Protein 7VP2 (pdb70)

Solvent-accessible surface area: 9190 Å² total; per-residue (Å²): 226,96,211,89,64,132,7,186,27,92,148,25,99,52,51,27,92,5,82,2,52,32,87,1,0,19,71,1,6,66,5,1,19,100,41,58,67,133,130,31,3,80,0,4,51,25,0,17,135,92,2,118,107,18,12,87,169,85,214,206,51,160,34,88,91,71,10,60,41,30,135,47,161,71,18,46,19,10,119,31,120,30,194,195,84,169,78,31,88,0,81,12,87,137,13,66,46,64,34,97,9,82,3,40,43,130,0,0,78,66,0,4,68,3,1,22,109,33,58,75,140,182,34,13,106,0,5,18,26,0,9,122,97,1,104,105,19,15,104,164,129

B-factor: mean 34.73, std 14.02, range [12.91, 99.89]

InterPro domains:
  IPR005333 Transcription factor, TCP [PTHR31072] (27-318)
  IPR017887 Transcription factor TCP subgroup [PF03634] (28-117)
  IPR017887 Transcription factor TCP subgroup [PS51369] (29-87)

Radius of gyration: 15.73 Å; Cα contacts (8 Å, |Δi|>4): 197; chains: 2; bounding box: 31×44×42 Å

Sequence (141 aa):
KDRHSKVFTSKGPRDRRVRLSAHTAIQFYDVQDRLGYDRPSKAVDWLIKKAKTAIDKLLKGYSVGGGEIVEVQGGHIIRATGRKDRHSKVFTSKGPRDRRVRLSAHHTAIQFYDVQDRLGYDRPSKAVDWLIKKAKTAIDKL

Foldseek 3Di:
DDDDAFDQDPVGTDDPDDDDDPVRVVVLVVQCVVVVHPDSVVSVVVVCVVCVVVVVVD/DDDLDPVHFGWADDVPAIWGFDPDDVDTDIWGQDPVGTDRPDDDDDPVRVVVQVVQCVVVVHPDSVVSVVVVCVVCVVVVVVD

GO terms:
  GO:0010150 leaf senescence (P, IGI)
  GO:0048366 leaf development (P, TAS)
  GO:0048366 leaf development (P, IGI)
  GO:0006355 regulation of DNA-templated transcription (P, TAS)
  GO:0005515 protein binding (F, IPI)

Organism: Arabidopsis thaliana (NCBI:txid3702)

Nearest PDB structures (foldseek):
  7vp2-assembly1_B  TM=1.018E+00  e=7.059E-10  Arabidopsis thaliana
  7vp2-assembly1_A  TM=1.007E+00  e=1.649E-08  Arabidopsis thaliana
  7vp4-assembly1_B  TM=1.002E+00  e=1.535E-08  Arabidopsis thaliana
  7vp5-assembly3_I  TM=9.754E-01  e=1.429E-08  Arabidopsis thaliana
  5zkt-assembly1_A  TM=9.252E-01  e=4.778E-07  Oryza sativa Japonica Group

Structure (mmCIF, N/CA/C/O backbone):
data_7VP2
#
_entry.id   7VP2
#
_cell.length_a   74.633
_cell.length_b   76.761
_cell.length_c   46.010
_cell.angle_alpha   90.000
_cell.angle_beta   103.580
_cell.angle_gamma   90.000
#
_symmetry.space_group_name_H-M   'C 1 2 1'
#
loop_
_entity.id
_entity.type
_entity.pdbx_description
1 polymer 'Transcription factor TCP10'
2 polymer "DNA (5'-D(*AP*TP*GP*TP*GP*GP*TP*CP*CP*CP*CP*AP*CP*T)-3')"
3 polymer "DNA (5'-D(*TP*AP*GP*TP*GP*GP*GP*GP*AP*CP*CP*AP*CP*A)-3')"
4 water water
#
loop_
_atom_site.group_PDB
_atom_site.id
_atom_site.type_symbol
_atom_site.label_atom_id
_atom_site.label_alt_id
_atom_site.label_comp_id
_atom_site.label_asym_id
_atom_site.label_entity_id
_atom_site.label_seq_id
_atom_site.pdbx_PDB_ins_code
_atom_site.Cartn_x
_atom_site.Cartn_y
_atom_site.Cartn_z
_atom_site.occupancy
_atom_site.B_iso_or_equiv
_atom_site.auth_seq_id
_atom_site.auth_comp_id
_atom_site.auth_asym_id
_atom_site.auth_atom_id
_atom_site.pdbx_PDB_model_num
ATOM 1 N N . LYS A 1 50 ? 14.830 -5.645 50.813 1.00 56.67 30 LYS B N 1
ATOM 2 C CA . LYS A 1 50 ? 14.303 -6.461 51.899 1.00 47.81 30 LYS B CA 1
ATOM 3 C C . LYS A 1 50 ? 14.498 -5.745 53.236 1.00 44.97 30 LYS B C 1
ATOM 4 O O . LYS A 1 50 ? 15.486 -5.049 53.446 1.00 53.49 30 LYS B O 1
ATOM 10 N N . ASP A 1 51 ? 13.540 -5.916 54.132 1.00 37.45 31 ASP B N 1
ATOM 11 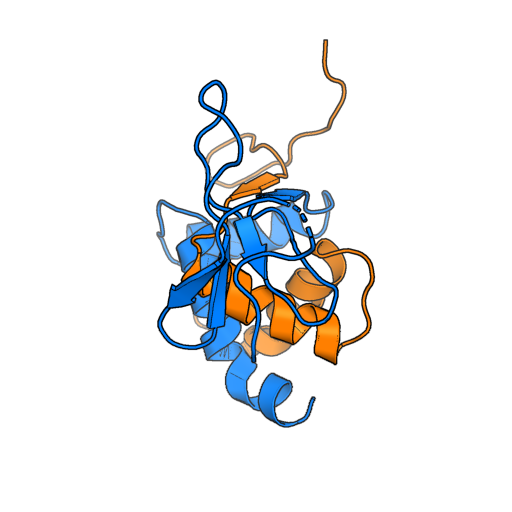C CA . ASP A 1 51 ? 13.544 -5.238 55.420 1.00 35.56 31 ASP B CA 1
ATOM 12 C C . ASP A 1 51 ? 14.322 -6.043 56.454 1.00 36.41 31 ASP B C 1
ATOM 13 O O . ASP A 1 51 ? 14.283 -7.275 56.446 1.00 37.86 31 ASP B O 1
ATOM 18 N N . ARG A 1 52 ? 15.009 -5.344 57.367 1.00 30.78 32 ARG B N 1
ATOM 19 C CA . ARG A 1 52 ? 15.792 -6.010 58.406 1.00 28.14 32 ARG B CA 1
ATOM 20 C C . ARG A 1 52 ? 15.293 -5.730 59.824 1.00 28.95 32 ARG B C 1
ATOM 21 O O . ARG A 1 52 ? 16.049 -5.908 60.784 1.00 28.63 32 ARG B O 1
ATOM 29 N N . HIS A 1 53 ? 14.035 -5.329 59.986 1.00 22.86 33 HIS B N 1
ATOM 30 C CA . HIS A 1 53 ? 13.503 -5.112 61.326 1.00 26.65 33 HIS B CA 1
ATOM 31 C C . HIS A 1 53 ? 13.210 -6.439 62.013 1.00 29.11 33 HIS B C 1
ATOM 32 O O . HIS A 1 53 ? 12.622 -7.344 61.415 1.00 24.87 33 HIS B O 1
ATOM 39 N N . SER A 1 54 ? 13.606 -6.550 63.278 1.00 20.40 34 SER B N 1
ATOM 40 C CA . SER A 1 54 ? 13.338 -7.761 64.036 1.00 27.62 34 SER B CA 1
ATOM 41 C C . SER A 1 54 ? 11.859 -7.861 64.397 1.00 28.60 34 SER B C 1
ATOM 42 O O . SER A 1 54 ? 11.170 -6.853 64.587 1.00 21.27 34 SER B O 1
ATOM 45 N N . LYS A 1 55 ? 11.365 -9.094 64.437 1.00 22.89 35 LYS B N 1
ATOM 46 C CA . LYS A 1 55 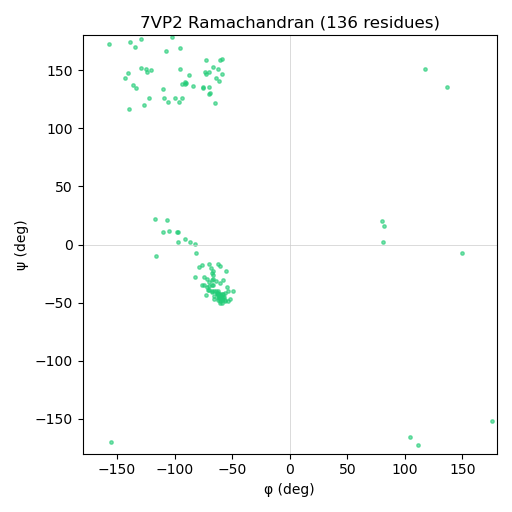? 10.083 -9.440 65.033 1.00 24.61 35 LYS B CA 1
ATOM 47 C C . LYS A 1 55 ? 10.315 -9.912 66.465 1.00 20.76 35 LYS B C 1
ATOM 48 O O . LYS A 1 55 ? 11.446 -10.148 66.877 1.00 23.71 35 LYS B O 1
ATOM 54 N N . VAL A 1 56 ? 9.235 -10.055 67.236 1.00 19.12 36 VAL B N 1
ATOM 55 C CA . VAL A 1 56 ? 9.385 -10.530 68.607 1.00 23.18 36 VAL B CA 1
ATOM 56 C C . VAL A 1 56 ? 8.594 -11.822 68.812 1.00 27.71 36 VAL B C 1
ATOM 57 O O . VAL A 1 56 ? 7.583 -12.068 68.145 1.00 20.30 36 VAL B O 1
ATOM 61 N N . PHE A 1 57 ? 9.087 -12.662 69.729 1.00 24.42 37 PHE B N 1
ATOM 62 C CA . PHE A 1 57 ? 8.383 -13.896 70.091 1.00 28.58 37 PHE B CA 1
ATOM 63 C C . PHE A 1 57 ? 7.110 -13.568 70.869 1.00 26.04 37 PHE B C 1
ATOM 64 O O . PHE A 1 57 ? 7.154 -12.815 71.846 1.00 30.13 37 PHE B O 1
ATOM 72 N N . THR A 1 58 ? 5.972 -14.133 70.453 1.00 26.84 38 THR B N 1
ATOM 73 C CA . THR A 1 58 ? 4.732 -13.997 71.217 1.00 22.60 38 THR B CA 1
ATOM 74 C C . THR A 1 58 ? 4.040 -15.351 71.326 1.00 24.22 38 THR B C 1
ATOM 75 O O . THR A 1 58 ? 4.420 -16.320 70.670 1.00 25.21 38 THR B O 1
ATOM 79 N N . SER A 1 59 ? 3.003 -15.395 72.176 1.00 28.02 39 SER B N 1
ATOM 80 C CA . SER A 1 59 ? 2.191 -16.599 72.359 1.00 27.82 39 SER B CA 1
ATOM 81 C C . SER A 1 59 ? 1.506 -17.052 71.073 1.00 30.00 39 SER B C 1
ATOM 82 O O . SER A 1 59 ? 1.083 -18.212 70.983 1.00 30.17 39 SER B O 1
ATOM 85 N N . LYS A 1 60 ? 1.389 -16.173 70.078 1.00 26.77 40 LYS B N 1
ATOM 86 C CA . LYS A 1 60 ? 0.763 -16.503 68.804 1.00 28.49 40 LYS B CA 1
ATOM 87 C C . LYS A 1 60 ? 1.763 -16.579 67.658 1.00 27.31 40 LYS B C 1
ATOM 88 O O . LYS A 1 60 ? 1.353 -16.661 66.494 1.00 28.89 40 LYS B O 1
ATOM 94 N N . GLY A 1 61 ? 3.060 -16.573 67.958 1.00 24.90 41 GLY B N 1
ATOM 95 C CA . GLY A 1 61 ? 4.079 -16.655 66.939 1.00 24.94 41 GLY B CA 1
ATOM 96 C C . GLY A 1 61 ? 4.850 -15.349 66.812 1.00 28.15 41 GLY B C 1
ATOM 97 O O . GLY A 1 61 ? 4.696 -14.427 67.615 1.00 22.17 41 GLY B O 1
ATOM 98 N N . PRO A 1 62 ? 5.710 -15.260 65.805 1.00 23.35 42 PRO B N 1
ATOM 99 C CA . PRO A 1 62 ? 6.442 -14.008 65.569 1.00 23.17 42 PRO B CA 1
ATOM 100 C C . PRO A 1 62 ? 5.483 -12.884 65.210 1.00 22.42 42 PRO B C 1
ATOM 101 O O . PRO A 1 62 ? 4.458 -13.096 64.558 1.00 26.14 42 PRO B O 1
ATOM 105 N N . ARG A 1 63 ? 5.798 -11.685 65.681 1.00 19.41 43 ARG B N 1
ATOM 106 C CA . ARG A 1 63 ? 4.942 -10.530 65.445 1.00 19.34 43 ARG B CA 1
ATOM 107 C C . ARG A 1 63 ? 5.794 -9.331 65.064 1.00 19.63 43 ARG B 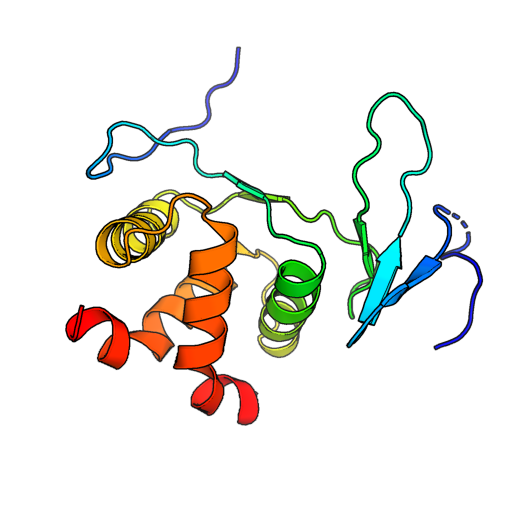C 1
ATOM 108 O O . ARG A 1 63 ? 6.829 -9.073 65.687 1.00 17.42 43 ARG B O 1
ATOM 116 N N . ASP A 1 64 ? 5.340 -8.591 64.062 1.00 18.91 44 ASP B N 1
ATOM 117 C CA . ASP A 1 64 ? 5.954 -7.311 63.727 1.00 19.63 44 ASP B CA 1
ATOM 118 C C . ASP A 1 64 ? 5.814 -6.352 64.911 1.00 17.75 44 ASP B C 1
ATOM 119 O O . ASP A 1 64 ? 4.872 -6.447 65.704 1.00 16.89 44 ASP B O 1
ATOM 124 N N . ARG A 1 65 ? 6.768 -5.429 65.042 1.00 15.23 45 ARG B N 1
ATOM 125 C CA . ARG A 1 65 ? 6.808 -4.539 66.198 1.00 14.75 45 ARG B CA 1
ATOM 126 C C . ARG A 1 65 ? 5.952 -3.286 66.032 1.00 17.13 45 ARG B C 1
ATOM 127 O O . ARG A 1 65 ? 5.918 -2.446 66.941 1.00 16.32 45 ARG B O 1
ATOM 135 N N . ARG A 1 66 ? 5.247 -3.145 64.923 1.00 17.76 46 ARG B N 1
ATOM 136 C CA . ARG A 1 66 ? 4.412 -1.968 64.704 1.00 15.78 46 ARG B CA 1
ATOM 137 C C . ARG A 1 66 ? 2.965 -2.238 65.109 1.00 17.10 46 ARG B C 1
ATOM 138 O O . ARG A 1 66 ? 2.464 -3.357 65.000 1.00 15.49 46 ARG B O 1
ATOM 146 N N . VAL A 1 67 ? 2.276 -1.182 65.526 1.00 12.91 47 VAL B N 1
ATOM 147 C CA . VAL A 1 67 ? 0.868 -1.246 65.882 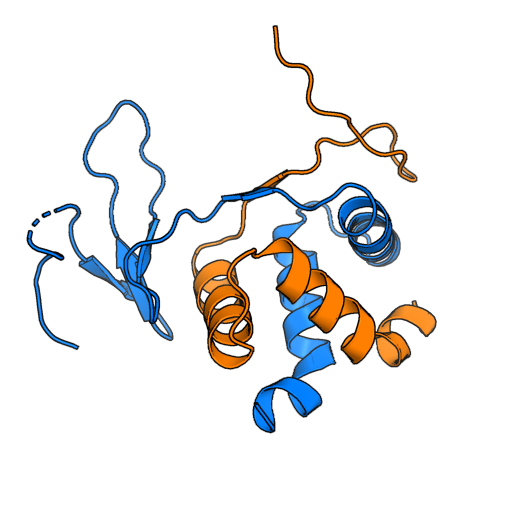1.00 13.86 47 VAL B CA 1
ATOM 148 C C . VAL A 1 67 ? 0.174 -0.063 65.221 1.00 19.56 47 VAL B C 1
ATOM 149 O O . VAL A 1 67 ? 0.668 1.064 65.311 1.00 15.33 47 VAL B O 1
ATOM 153 N N . ARG A 1 68 ? -0.980 -0.302 64.596 1.00 13.86 48 ARG B N 1
ATOM 154 C CA . ARG A 1 68 ? -1.801 0.795 64.095 1.00 17.09 48 ARG B CA 1
ATOM 155 C C . ARG A 1 68 ? -2.877 1.108 65.126 1.00 19.05 48 ARG B C 1
ATOM 156 O O . ARG A 1 68 ? -3.645 0.225 65.515 1.00 19.81 48 ARG B O 1
ATOM 164 N N . LEU A 1 69 ? -2.915 2.356 65.590 1.00 14.56 49 LEU B N 1
ATOM 165 C CA . LEU A 1 69 ? -3.914 2.778 66.569 1.00 16.07 49 LEU B CA 1
ATOM 166 C C . LEU A 1 69 ? -5.137 3.386 65.886 1.00 20.18 49 LEU B C 1
ATOM 167 O O . LEU A 1 69 ? -5.001 4.175 64.949 1.00 19.78 49 LEU B O 1
ATOM 172 N N . SER A 1 70 ? -6.331 3.046 66.379 1.00 16.24 50 SER B N 1
ATOM 173 C CA . SER A 1 70 ? -7.529 3.727 65.891 1.00 20.49 50 SER B CA 1
ATOM 174 C C . SER A 1 70 ? -7.414 5.232 66.151 1.00 17.93 50 SER B C 1
ATOM 175 O O . SER A 1 70 ? -6.642 5.680 67.000 1.00 18.68 50 SER B O 1
ATOM 178 N N . ALA A 1 71 ? -8.202 6.021 65.410 1.00 19.31 51 ALA B N 1
ATOM 179 C CA . ALA A 1 71 ? -8.089 7.474 65.533 1.00 20.38 51 ALA B CA 1
ATOM 180 C C . ALA A 1 71 ? -8.288 7.928 66.980 1.00 21.56 51 ALA B C 1
ATOM 181 O O . ALA A 1 71 ? -7.488 8.698 67.517 1.00 19.69 51 ALA B O 1
ATOM 183 N N . HIS A 1 72 ? -9.347 7.453 67.637 1.00 21.11 52 HIS B N 1
ATOM 184 C CA . HIS A 1 72 ? -9.616 7.909 69.000 1.00 21.51 52 HIS B CA 1
ATOM 185 C C . HIS A 1 72 ? -8.524 7.453 69.962 1.00 21.75 52 HIS B C 1
ATOM 186 O O . HIS A 1 72 ? -8.106 8.210 70.848 1.00 20.10 52 HIS B O 1
ATOM 193 N N . THR A 1 73 ? -8.051 6.215 69.799 1.00 17.73 53 THR B N 1
ATOM 194 C CA . THR A 1 73 ? -6.965 5.709 70.629 1.00 23.22 53 THR B CA 1
ATOM 195 C C . THR A 1 73 ? -5.685 6.504 70.431 1.00 18.44 53 THR B C 1
ATOM 196 O O . THR A 1 73 ? -4.971 6.807 71.399 1.00 19.02 53 THR B O 1
ATOM 200 N N . ALA A 1 74 ? -5.363 6.825 69.176 1.00 19.50 54 ALA B N 1
ATOM 201 C CA . ALA A 1 74 ? -4.152 7.578 68.889 1.00 18.21 54 ALA B CA 1
ATOM 202 C C . ALA A 1 74 ? -4.203 8.950 69.540 1.00 17.32 54 ALA B C 1
ATOM 203 O O . ALA A 1 74 ? -3.198 9.426 70.088 1.00 17.97 54 ALA B O 1
ATOM 205 N N . ILE A 1 75 ? -5.359 9.612 69.475 1.00 17.96 55 ILE B N 1
ATOM 206 C CA . ILE A 1 75 ? -5.470 10.943 70.078 1.00 21.30 55 ILE B CA 1
ATOM 207 C C . ILE A 1 75 ? -5.218 10.860 71.583 1.00 19.36 55 ILE B C 1
ATOM 208 O O . ILE A 1 75 ? -4.458 11.651 72.152 1.00 21.81 55 ILE B O 1
ATOM 213 N N . GLN A 1 76 ? -5.817 9.875 72.247 1.00 19.81 56 GLN B N 1
ATOM 214 C CA . GLN A 1 76 ? -5.593 9.735 73.686 1.00 20.30 56 GLN B CA 1
ATOM 215 C C . GLN A 1 76 ? -4.171 9.265 73.994 1.00 20.78 56 GLN B C 1
ATOM 216 O O . GLN A 1 76 ? -3.561 9.711 74.974 1.00 22.16 56 GLN B O 1
ATOM 222 N N . PHE A 1 77 ? -3.639 8.353 73.184 1.00 18.24 57 PHE B N 1
ATOM 223 C CA . PHE A 1 77 ? -2.280 7.866 73.412 1.00 18.45 57 PHE B CA 1
ATOM 224 C C . PHE A 1 77 ? -1.255 8.993 73.290 1.00 19.86 57 PHE B C 1
ATOM 225 O O . PHE A 1 77 ? -0.375 9.146 74.149 1.00 20.19 57 PHE B O 1
ATOM 233 N N . TYR A 1 78 ? -1.347 9.790 72.228 1.00 17.80 58 TYR B N 1
ATOM 234 C CA . TYR A 1 78 ? -0.370 10.864 72.038 1.00 18.30 58 TYR B CA 1
ATOM 235 C C . TYR A 1 78 ? -0.485 11.941 73.107 1.00 22.01 58 TYR B C 1
ATOM 236 O O . TYR A 1 78 ? 0.513 12.604 73.426 1.00 20.81 58 TYR B O 1
ATOM 245 N N . ASP A 1 79 ? -1.688 12.149 73.653 1.00 20.70 59 ASP B N 1
ATOM 246 C CA . ASP A 1 79 ? -1.843 13.036 74.806 1.00 25.11 59 ASP B CA 1
ATOM 247 C C . ASP A 1 79 ? -0.991 12.553 75.978 1.00 23.65 59 ASP B C 1
ATOM 248 O O . ASP A 1 79 ? -0.290 13.343 76.624 1.00 24.46 59 ASP B O 1
ATOM 253 N N . VAL A 1 80 ? -1.045 11.250 76.268 1.00 22.31 60 VAL B N 1
ATOM 254 C CA . VAL A 1 80 ? -0.194 10.674 77.309 1.00 22.92 60 VAL B CA 1
ATOM 255 C C . VAL A 1 80 ? 1.278 10.871 76.962 1.00 28.32 60 VAL B C 1
ATOM 256 O O . VAL A 1 80 ? 2.074 11.327 77.791 1.00 26.90 60 VAL B O 1
ATOM 260 N N . GLN A 1 81 ? 1.665 10.511 75.732 1.00 23.48 61 GLN B N 1
ATOM 261 C CA . GLN A 1 81 ? 3.070 10.624 75.338 1.00 22.85 61 GLN B CA 1
ATOM 262 C C . GLN A 1 81 ? 3.568 12.054 75.475 1.00 27.71 61 GLN B C 1
ATOM 263 O O . GLN A 1 81 ? 4.680 12.287 75.964 1.00 26.15 61 GLN B O 1
ATOM 269 N N . ASP A 1 82 ? 2.761 13.026 75.051 1.00 23.55 62 ASP B N 1
ATOM 270 C CA . ASP A 1 82 ? 3.226 14.408 75.069 1.00 24.18 62 ASP B CA 1
ATOM 271 C C . ASP A 1 82 ? 3.212 14.981 76.475 1.00 27.06 62 ASP B C 1
ATOM 272 O O . ASP A 1 82 ? 4.066 15.805 76.827 1.00 29.56 62 ASP B O 1
ATOM 277 N N . ARG A 1 83 ? 2.240 14.580 77.293 1.00 26.57 63 ARG B N 1
ATOM 278 C CA . ARG A 1 83 ? 2.259 15.051 78.668 1.00 32.86 63 ARG B CA 1
ATOM 279 C C . ARG A 1 83 ? 3.435 14.466 79.433 1.00 32.09 63 ARG B C 1
ATOM 280 O O . ARG A 1 83 ? 3.885 15.078 80.402 1.00 31.57 63 ARG B O 1
ATOM 288 N N . LEU A 1 84 ? 3.948 13.306 79.004 1.00 29.04 64 LEU B N 1
ATOM 289 C CA . LEU A 1 84 ? 5.154 12.730 79.590 1.00 33.51 64 LEU B CA 1
ATOM 290 C C . LEU A 1 84 ? 6.434 13.379 79.075 1.00 31.34 64 LEU B C 1
ATOM 291 O O . LEU A 1 84 ? 7.485 13.220 79.700 1.00 30.53 64 LEU B O 1
ATOM 296 N N . GLY A 1 85 ? 6.381 14.066 77.937 1.00 31.13 65 GLY B N 1
ATOM 297 C CA . GLY A 1 85 ? 7.576 14.648 77.360 1.00 34.97 65 GLY B CA 1
ATOM 298 C C . GLY A 1 85 ? 8.464 13.693 76.593 1.00 37.75 65 GLY B C 1
ATOM 299 O O . GLY A 1 85 ? 9.644 13.990 76.391 1.00 36.19 65 GLY B O 1
ATOM 300 N N . TYR A 1 86 ? 7.941 12.554 76.148 1.00 27.92 66 TYR B N 1
ATOM 301 C CA . TYR A 1 86 ? 8.743 11.569 75.430 1.00 31.51 66 TYR B CA 1
ATOM 302 C C . TYR A 1 86 ? 8.713 11.830 73.929 1.00 33.05 66 TYR B C 1
ATOM 303 O O . TYR A 1 86 ? 7.664 12.159 73.371 1.00 28.62 66 TYR B O 1
ATOM 312 N N . ASP A 1 87 ? 9.876 11.673 73.275 1.00 28.07 67 ASP B N 1
ATOM 313 C CA . ASP A 1 87 ? 9.941 11.837 71.822 1.00 34.03 67 ASP B CA 1
ATOM 314 C C . ASP A 1 87 ? 9.500 10.581 71.080 1.00 29.2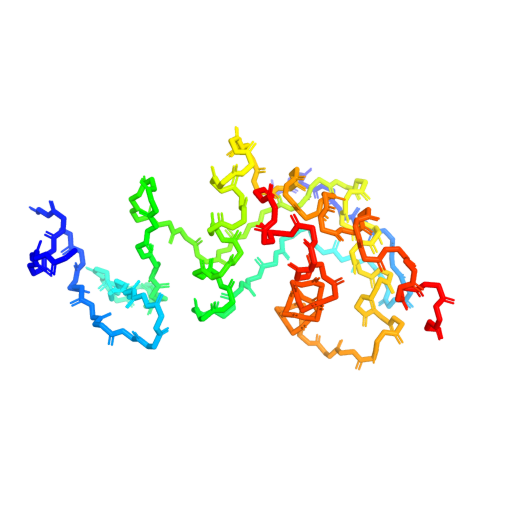9 67 ASP B C 1
ATOM 315 O O . ASP A 1 87 ? 8.998 10.683 69.956 1.00 29.30 67 ASP B O 1
ATOM 320 N N . ARG A 1 88 ? 9.670 9.401 71.685 1.00 24.98 68 ARG B N 1
ATOM 321 C CA . ARG A 1 88 ? 9.389 8.124 71.024 1.00 25.15 68 ARG B CA 1
ATOM 322 C C . ARG A 1 88 ? 8.145 7.487 71.619 1.00 17.76 68 ARG B C 1
ATOM 323 O O . ARG A 1 88 ? 8.094 7.265 72.840 1.00 22.64 68 ARG B O 1
ATOM 331 N N . PRO A 1 89 ? 7.157 7.141 70.800 1.00 18.27 69 PRO B N 1
ATOM 332 C CA . PRO A 1 89 ? 5.944 6.499 71.333 1.00 16.30 69 PRO B CA 1
ATOM 333 C C . PRO A 1 89 ? 6.231 5.252 72.159 1.00 17.62 69 PRO B C 1
ATOM 334 O O . PRO A 1 89 ? 5.558 5.012 73.169 1.00 23.54 69 PRO B O 1
ATOM 338 N N . SER A 1 90 ? 7.229 4.455 71.766 1.00 19.41 70 SER B N 1
ATOM 339 C CA . SER A 1 90 ? 7.524 3.227 72.508 1.00 19.27 70 SER B CA 1
ATOM 340 C C . SER A 1 90 ? 7.731 3.508 73.993 1.00 21.68 70 SER B C 1
ATOM 341 O O . SER A 1 90 ? 7.262 2.751 74.851 1.00 18.96 70 SER B O 1
ATOM 344 N N . LYS A 1 91 ? 8.404 4.614 74.326 1.00 21.32 71 LYS B N 1
ATOM 345 C CA . LYS A 1 91 ? 8.622 4.934 75.735 1.00 22.14 71 LYS B CA 1
ATOM 346 C C . LYS A 1 91 ? 7.311 5.195 76.475 1.00 25.44 71 LYS B C 1
ATOM 347 O O . LYS A 1 91 ? 7.212 4.950 77.689 1.00 22.43 71 LYS 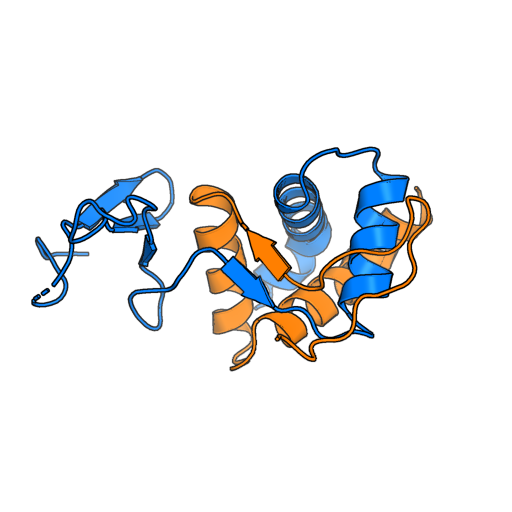B O 1
ATOM 353 N N . ALA A 1 92 ? 6.312 5.727 75.773 1.00 24.33 72 ALA B N 1
ATOM 354 C CA . ALA A 1 92 ? 5.017 5.969 76.396 1.00 23.85 72 ALA B CA 1
ATOM 355 C C . ALA A 1 92 ? 4.279 4.665 76.671 1.00 24.52 72 ALA B C 1
ATOM 356 O O . ALA A 1 92 ? 3.631 4.533 77.714 1.00 22.89 72 ALA B O 1
ATOM 358 N N . VAL A 1 93 ? 4.352 3.674 75.767 1.00 19.78 73 VAL B N 1
ATOM 359 C CA . VAL A 1 93 ? 3.641 2.449 76.139 1.00 23.62 73 VAL B CA 1
ATOM 360 C C . VAL A 1 93 ? 4.418 1.683 77.217 1.00 22.60 73 VAL B C 1
ATOM 361 O O . VAL A 1 93 ? 3.804 1.017 78.058 1.00 26.05 73 VAL B O 1
ATOM 365 N N . ASP A 1 94 ? 5.753 1.817 77.271 1.00 23.99 74 ASP B N 1
ATOM 366 C CA . ASP A 1 94 ? 6.497 1.322 78.436 1.00 26.93 74 ASP B CA 1
ATOM 367 C C . ASP A 1 94 ? 5.902 1.861 79.726 1.00 27.55 74 ASP B C 1
ATOM 368 O O . ASP A 1 94 ? 5.700 1.126 80.705 1.00 26.04 74 ASP B O 1
ATOM 373 N N . TRP A 1 95 ? 5.642 3.167 79.744 1.00 28.94 75 TRP B N 1
ATOM 374 C CA . TRP A 1 95 ? 5.119 3.817 80.936 1.00 33.42 75 TRP B CA 1
ATOM 375 C C . TRP A 1 95 ? 3.699 3.346 81.239 1.00 31.13 75 TRP B C 1
ATOM 376 O O . TRP A 1 95 ? 3.358 3.108 82.403 1.00 28.84 75 TRP B O 1
ATOM 387 N N . LEU A 1 96 ? 2.859 3.200 80.203 1.00 29.01 76 LEU B N 1
ATOM 388 C CA . LEU A 1 96 ? 1.506 2.686 80.409 1.00 23.13 76 LEU B CA 1
ATOM 389 C C . LEU A 1 96 ? 1.530 1.281 80.989 1.00 28.85 76 LEU B C 1
ATOM 390 O O . LEU A 1 96 ? 0.739 0.957 81.883 1.00 25.20 76 LEU B O 1
ATOM 395 N N . ILE A 1 97 ? 2.413 0.419 80.472 1.00 22.97 77 ILE B N 1
ATOM 396 C CA . ILE A 1 97 ? 2.509 -0.942 81.010 1.00 23.82 77 ILE B CA 1
ATOM 397 C C . ILE A 1 97 ? 2.942 -0.909 82.473 1.00 32.59 77 ILE B C 1
ATOM 398 O O . ILE A 1 97 ? 2.408 -1.641 83.323 1.00 29.87 77 ILE B O 1
ATOM 403 N N . LYS A 1 98 ? 3.908 -0.055 82.797 1.00 30.19 78 LYS B N 1
ATOM 404 C CA . LYS A 1 98 ? 4.351 0.033 84.186 1.00 30.57 78 LYS B CA 1
ATOM 405 C C . LYS A 1 98 ? 3.208 0.474 85.098 1.00 30.67 78 LYS B C 1
ATOM 406 O O . LYS A 1 98 ? 2.986 -0.108 86.165 1.00 32.73 78 LYS B O 1
ATOM 412 N N . LYS A 1 99 ? 2.453 1.489 84.681 1.00 33.37 79 LYS B N 1
ATOM 413 C CA . LYS A 1 99 ? 1.390 2.025 85.526 1.00 34.63 79 LYS B CA 1
ATOM 414 C C . LYS A 1 99 ? 0.146 1.143 85.565 1.00 36.97 79 LYS B C 1
ATOM 415 O O . LYS A 1 99 ? -0.667 1.292 86.485 1.00 37.12 79 LYS B O 1
ATOM 421 N N . ALA A 1 100 ? -0.018 0.224 84.609 1.00 33.74 80 ALA B N 1
ATOM 422 C CA . ALA A 1 100 ? -1.142 -0.709 84.587 1.00 33.68 80 ALA B CA 1
ATOM 423 C C . ALA A 1 100 ? -0.796 -2.077 85.183 1.00 32.43 80 ALA B C 1
ATOM 424 O O . ALA A 1 100 ? -1.598 -3.014 85.076 1.00 36.22 80 ALA B O 1
ATOM 426 N N . LYS A 1 101 ? 0.364 -2.200 85.836 1.00 33.96 81 LYS B N 1
ATOM 427 C CA . LYS A 1 101 ? 0.854 -3.500 86.296 1.00 36.13 81 LYS B CA 1
ATOM 428 C C . LYS A 1 101 ? -0.147 -4.213 87.208 1.00 40.08 81 LYS B C 1
ATOM 429 O O . LYS A 1 101 ? -0.334 -5.433 87.100 1.00 37.11 81 LYS B O 1
ATOM 435 N N . THR A 1 102 ? -0.790 -3.484 88.126 1.00 38.95 82 THR B N 1
ATOM 436 C CA . THR A 1 102 ? -1.713 -4.144 89.050 1.00 41.41 82 THR B CA 1
ATOM 437 C C . THR A 1 102 ? -2.845 -4.826 88.291 1.00 43.33 82 THR B C 1
ATOM 438 O O . THR A 1 102 ? -3.225 -5.960 88.604 1.00 40.90 82 THR B O 1
ATOM 442 N N . ALA A 1 103 ? -3.392 -4.144 87.286 1.00 37.33 83 ALA B N 1
ATOM 443 C CA . ALA A 1 103 ? -4.450 -4.725 86.469 1.00 37.06 83 ALA B CA 1
ATOM 444 C C . ALA A 1 103 ? -3.924 -5.881 85.625 1.00 35.02 83 ALA B C 1
ATOM 445 O O . ALA A 1 103 ? -4.609 -6.897 85.459 1.00 37.67 83 ALA B O 1
ATOM 447 N N . ILE A 1 104 ? -2.715 -5.734 85.076 1.00 35.21 84 ILE B N 1
ATOM 448 C CA . ILE A 1 104 ? -2.144 -6.765 84.215 1.00 35.07 84 ILE B CA 1
ATOM 449 C C . ILE A 1 104 ? -1.954 -8.062 84.987 1.00 38.63 84 ILE B C 1
ATOM 450 O O . ILE A 1 104 ? -2.220 -9.156 84.472 1.00 40.38 84 ILE B O 1
ATOM 455 N N . ASP A 1 105 ? -1.515 -7.961 86.244 1.00 40.90 85 ASP B N 1
ATOM 456 C CA . ASP A 1 105 ? -1.294 -9.147 87.068 1.00 44.11 85 ASP B CA 1
ATOM 457 C C . ASP A 1 105 ? -2.578 -9.883 87.409 1.00 42.33 85 ASP B C 1
ATOM 458 O O . ASP A 1 105 ? -2.524 -11.072 87.742 1.00 46.28 85 ASP B O 1
ATOM 463 N N . LYS A 1 106 ? -3.722 -9.207 87.361 1.00 40.55 86 LYS B N 1
ATOM 464 C CA . LYS A 1 106 ? -4.994 -9.867 87.612 1.00 42.72 86 LYS B CA 1
ATOM 465 C C . LYS A 1 106 ? -5.517 -10.603 86.389 1.00 44.02 86 LYS B C 1
ATOM 466 O O . LYS A 1 106 ? -6.518 -11.322 86.492 1.00 48.16 86 LYS B O 1
ATOM 472 N N . LEU A 1 107 ? -4.861 -10.447 85.247 1.00 42.09 87 LEU B N 1
ATOM 473 C CA . LEU A 1 107 ? -5.238 -11.174 84.053 1.00 43.96 87 LEU B CA 1
ATOM 474 C C . LEU A 1 107 ? -4.835 -12.633 84.199 1.00 43.01 87 LEU B C 1
ATOM 475 O O . LEU A 1 107 ? -5.588 -13.509 83.808 1.00 41.89 87 LEU B O 1
ATOM 480 N N . LEU B 1 23 ? -7.698 24.397 67.734 1.00 44.17 3 LEU A N 1
ATOM 481 C CA . LEU B 1 23 ? -8.893 25.231 67.902 1.00 44.72 3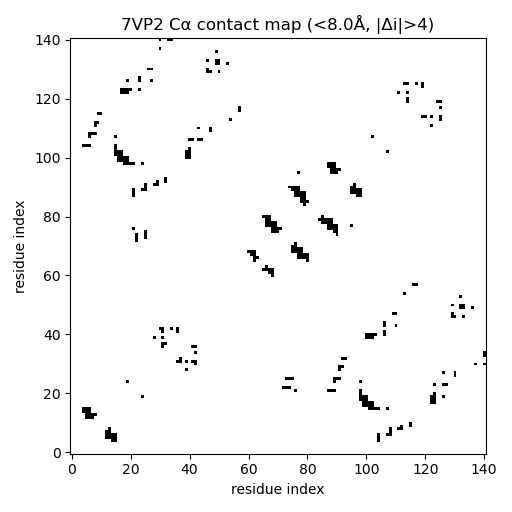 LEU A CA 1
ATOM 482 C C . LEU B 1 23 ? -9.456 25.769 66.573 1.00 45.35 3 LEU A C 1
ATOM 483 O O . LEU B 1 23 ? -10.574 25.419 66.207 1.00 44.79 3 LEU A O 1
ATOM 488 N N . LYS B 1 24 ? -8.721 26.618 65.847 1.00 44.09 4 LYS A N 1
ATOM 489 C CA . LYS B 1 24 ? -9.194 27.080 64.545 1.00 40.54 4 LYS A CA 1
ATOM 490 C C . LYS B 1 24 ? -8.200 26.788 63.428 1.00 44.21 4 LYS A C 1
ATOM 491 O O . LYS B 1 24 ? -6.980 26.803 63.622 1.00 38.91 4 LYS A O 1
ATOM 497 N N . GLY B 1 25 ? -8.767 26.560 62.238 1.00 44.13 5 GLY A N 1
ATOM 498 C CA . GLY B 1 25 ? -8.021 26.259 61.034 1.00 46.48 5 GLY A CA 1
ATOM 499 C C . GLY B 1 25 ? -8.607 25.140 60.197 1.00 41.89 5 GLY A C 1
ATOM 500 O O . GLY B 1 25 ? -9.009 24.111 60.740 1.00 37.94 5 GLY A O 1
ATOM 501 N N . TYR B 1 26 ? -8.662 25.335 58.875 1.00 41.07 6 TYR A N 1
ATOM 502 C CA . TYR B 1 26 ? -9.100 24.269 57.976 1.00 46.01 6 TYR A CA 1
ATOM 503 C C . TYR B 1 26 ? -8.020 23.199 57.817 1.00 46.31 6 TYR A C 1
ATOM 504 O O . TYR B 1 26 ? -8.330 22.005 57.669 1.00 39.46 6 TYR A O 1
ATOM 513 N N . SER B 1 27 ? -6.750 23.608 57.831 1.00 44.34 7 SER A N 1
ATOM 514 C CA . SER B 1 27 ? -5.624 22.684 57.734 1.00 42.93 7 SER A CA 1
ATOM 515 C C . SER B 1 27 ? -4.406 23.363 58.344 1.00 51.69 7 SER A C 1
ATOM 516 O O . SER B 1 27 ? -4.434 24.555 58.672 1.00 48.23 7 SER A O 1
ATOM 519 N N . VAL B 1 28 ? -3.319 22.593 58.477 1.00 47.35 8 VAL A N 1
ATOM 520 C CA . VAL B 1 28 ? -2.106 23.160 59.055 1.00 50.40 8 VAL A CA 1
ATOM 521 C C . VAL B 1 28 ? -1.491 24.202 58.130 1.00 54.51 8 VAL A C 1
ATOM 522 O O . VAL B 1 28 ? -0.722 25.056 58.591 1.00 52.16 8 VAL A O 1
ATOM 526 N N . GLY B 1 29 ? -1.825 24.166 56.841 1.00 55.40 9 GLY A N 1
ATOM 527 C CA . GLY B 1 29 ? -1.302 25.116 55.876 1.00 56.96 9 GLY A CA 1
ATOM 528 C C . GLY B 1 29 ? -1.172 24.551 54.474 1.00 53.60 9 GLY A C 1
ATOM 529 O O . GLY B 1 29 ? -0.789 25.268 53.544 1.00 48.14 9 GLY A O 1
ATOM 530 N N . GLY B 1 32 ? -1.688 20.680 53.224 1.00 48.50 12 GLY A N 1
ATOM 531 C CA . GLY B 1 32 ? -2.098 19.960 54.417 1.00 48.90 12 GLY A CA 1
ATOM 532 C C . GLY B 1 32 ? -3.492 19.360 54.311 1.00 45.63 12 GLY A C 1
ATOM 533 O O . GLY B 1 32 ? -4.359 19.884 53.603 1.00 44.71 12 GLY A O 1
ATOM 534 N N . GLY B 1 33 ? -3.715 18.259 55.025 1.00 39.40 13 GLY A N 1
ATOM 535 C CA . GLY B 1 33 ? -4.994 17.582 54.948 1.00 41.08 13 GLY A CA 1
ATOM 536 C C . GLY B 1 33 ? -6.104 18.335 55.659 1.00 42.36 13 GLY A C 1
ATOM 537 O O . GLY B 1 33 ? -5.874 19.173 56.534 1.00 40.03 13 GLY A O 1
ATOM 538 N N . GLU B 1 34 ? -7.339 18.020 55.264 1.00 40.27 14 GLU A N 1
ATOM 539 C CA . GLU B 1 34 ? -8.511 18.667 55.844 1.00 37.32 14 GLU A CA 1
ATOM 540 C C . GLU B 1 34 ? -8.688 18.228 57.292 1.00 34.13 14 GLU A C 1
ATOM 541 O O . GLU B 1 34 ? -8.648 17.032 57.602 1.00 29.35 14 GLU A O 1
ATOM 547 N N . ILE B 1 35 ? -8.871 19.189 58.185 1.00 32.35 15 ILE A N 1
ATOM 548 C CA . ILE B 1 35 ? -8.933 18.900 59.614 1.00 32.73 15 ILE A CA 1
ATOM 549 C C . ILE B 1 35 ? -10.392 18.705 60.004 1.00 33.63 15 ILE A C 1
ATOM 550 O O . ILE B 1 35 ? -11.235 19.561 59.722 1.00 33.89 15 ILE A O 1
ATOM 555 N N . VAL B 1 36 ? -10.692 17.567 60.634 1.00 32.53 16 VAL A N 1
ATOM 556 C CA . VAL B 1 36 ? -12.064 17.147 60.908 1.00 38.16 16 VAL A CA 1
ATOM 557 C C . VAL B 1 36 ? -12.221 16.944 62.409 1.00 30.64 16 VAL A C 1
ATOM 558 O O . VAL B 1 36 ? -11.465 16.186 63.019 1.00 26.38 16 VAL A O 1
ATOM 562 N N . GLU B 1 37 ? -13.208 17.600 63.000 1.00 29.54 17 GLU A N 1
ATOM 563 C CA . GLU B 1 37 ? -13.395 17.472 64.434 1.00 29.43 17 GLU A CA 1
ATOM 564 C C . GLU B 1 37 ? -14.017 16.122 64.784 1.00 34.19 17 GLU A C 1
ATOM 565 O O . GLU B 1 37 ? -14.965 15.673 64.135 1.00 29.28 17 GLU A O 1
ATOM 571 N N . VAL B 1 38 ? -13.465 15.467 65.806 1.00 27.44 18 VAL A N 1
ATOM 572 C CA . VAL B 1 38 ? -13.990 14.205 66.327 1.00 28.75 18 VAL A CA 1
ATOM 573 C C . VAL B 1 38 ? -14.145 14.334 67.840 1.00 32.14 18 VAL A C 1
ATOM 574 O O . VAL B 1 38 ? -13.816 15.363 68.428 1.00 33.36 18 VAL A O 1
ATOM 578 N N . GLN B 1 39 ? -14.685 13.289 68.469 1.00 29.06 19 GLN A N 1
ATOM 579 C CA . GLN B 1 39 ? -14.845 13.326 69.919 1.00 36.17 19 GLN A CA 1
ATOM 580 C C . GLN B 1 39 ? -13.469 13.375 70.580 1.00 29.41 19 GLN A C 1
ATOM 581 O O . GLN B 1 39 ? -12.627 12.508 70.340 1.00 26.37 19 GLN A O 1
ATOM 587 N N . GLY B 1 40 ? -13.230 14.417 71.374 1.00 37.94 20 GLY A N 1
ATOM 588 C CA . GLY B 1 40 ? -11.989 14.548 72.114 1.00 41.61 20 GLY A CA 1
ATOM 589 C C . GLY B 1 40 ? -10.796 15.082 71.342 1.00 34.40 20 GLY A C 1
ATOM 590 O O . GLY B 1 40 ? -9.703 15.174 71.916 1.00 28.38 20 GLY A O 1
ATOM 591 N N . GLY B 1 41 ? -10.955 15.444 70.072 1.00 32.42 21 GLY A N 1
ATOM 592 C CA . GLY B 1 41 ? -9.806 15.895 69.304 1.00 31.41 21 GLY A CA 1
ATOM 593 C C . GLY B 1 41 ? -10.101 16.174 67.845 1.00 29.26 21 GLY A C 1
ATOM 594 O O . GLY B 1 41 ? -11.225 16.548 67.497 1.00 27.87 21 GLY A O 1
ATOM 595 N N . HIS B 1 42 ? -9.098 16.019 66.984 1.00 24.33 22 HIS A N 1
ATOM 596 C CA . HIS B 1 42 ? -9.274 16.264 65.560 1.00 25.53 22 HIS A CA 1
ATOM 597 C C . HIS B 1 42 ? -8.467 15.243 64.771 1.00 23.91 22 HIS A C 1
ATOM 598 O O . HIS B 1 42 ? -7.342 14.890 65.150 1.00 21.88 22 HIS A O 1
ATOM 605 N N . ILE B 1 43 ? -9.026 14.805 63.649 1.00 22.98 23 ILE A N 1
ATOM 606 C CA . ILE B 1 43 ? -8.315 13.948 62.715 1.00 21.90 23 ILE A CA 1
ATOM 607 C C . ILE B 1 43 ? -7.956 14.775 61.482 1.00 26.57 23 ILE A C 1
ATOM 608 O O . ILE B 1 43 ? -8.459 15.884 61.276 1.00 29.22 23 ILE A O 1
ATOM 613 N N . ILE B 1 44 ? -7.072 14.225 60.652 1.00 22.12 24 ILE A N 1
ATOM 614 C CA . ILE B 1 44 ? -6.664 14.877 59.409 1.00 23.15 24 ILE A CA 1
ATOM 615 C C . ILE B 1 44 ? -6.863 13.894 58.265 1.00 30.82 24 ILE A C 1
ATOM 616 O O . ILE B 1 44 ? -6.257 12.818 58.261 1.00 24.28 24 ILE A O 1
ATOM 621 N N . ARG B 1 45 ? -7.701 14.260 57.297 1.00 28.26 25 ARG A N 1
ATOM 622 C CA . ARG B 1 45 ? -7.958 13.379 56.166 1.00 32.15 25 ARG A CA 1
ATOM 623 C C . ARG B 1 45 ? -6.704 13.229 55.314 1.00 36.12 25 ARG A C 1
ATOM 624 O O . ARG B 1 45 ? -5.849 14.117 55.258 1.00 31.01 25 ARG A O 1
ATOM 632 N N . ALA B 1 46 ? -6.604 12.087 54.638 1.00 41.01 26 ALA A N 1
ATOM 633 C CA . ALA B 1 46 ? -5.447 11.826 53.798 1.00 36.92 26 ALA A CA 1
ATOM 634 C C . ALA B 1 46 ? -5.327 12.901 52.723 1.00 38.42 26 ALA A C 1
ATOM 635 O O . ALA B 1 46 ? -6.327 13.409 52.206 1.00 37.07 26 ALA A O 1
ATOM 637 N N . THR B 1 47 ? -4.120 13.200 52.373 1.00 37.61 27 THR A N 1
ATOM 638 C CA . THR B 1 47 ? -3.927 14.182 51.396 1.00 46.34 27 THR A CA 1
ATOM 639 C C . THR B 1 47 ? -3.856 13.669 49.976 1.00 49.74 27 THR A C 1
ATOM 640 O O . THR B 1 47 ? -3.617 14.428 49.100 1.00 58.05 27 THR A O 1
ATOM 644 N N . GLY B 1 48 ? -4.067 12.388 49.766 1.00 49.01 28 GLY A N 1
ATOM 645 C CA . GLY B 1 48 ? -4.019 11.764 48.469 1.00 49.61 28 GLY A CA 1
ATOM 646 C C . GLY B 1 48 ? -4.858 10.509 48.434 1.00 53.48 28 GLY A C 1
ATOM 647 O O . GLY B 1 48 ? -5.572 10.255 49.355 1.00 43.96 28 GLY A O 1
ATOM 648 N N . ARG B 1 49 ? -4.741 9.717 47.360 1.00 56.73 29 ARG A N 1
ATOM 649 C CA . ARG B 1 49 ? -5.513 8.503 47.195 1.00 47.72 29 ARG A CA 1
ATOM 650 C C . ARG B 1 49 ? -4.733 7.222 47.157 1.00 41.73 29 ARG A C 1
ATOM 651 O O . ARG B 1 49 ? -5.322 6.211 47.184 1.00 38.52 29 ARG A O 1
ATOM 659 N N . LYS B 1 50 ? -3.423 7.255 47.075 1.00 39.84 30 LYS A N 1
ATOM 660 C CA . LYS B 1 50 ? -2.659 6.017 47.108 1.00 39.72 30 LYS A CA 1
ATOM 661 C C . LYS B 1 50 ? -2.676 5.416 48.517 1.00 39.16 30 LYS A C 1
ATOM 662 O O . LYS B 1 50 ? -2.476 4.254 48.684 1.00 35.92 30 LYS A O 1
ATOM 668 N N . ASP B 1 51 ? -2.772 6.277 49.503 1.00 30.29 31 ASP A N 1
ATOM 669 C CA . ASP B 1 51 ? -2.919 5.830 50.881 1.00 29.18 31 ASP A CA 1
ATOM 670 C C . ASP B 1 51 ? -3.925 6.756 51.539 1.00 30.78 31 ASP A C 1
ATOM 671 O O . ASP B 1 51 ? -3.670 7.957 51.662 1.00 30.66 31 ASP A O 1
ATOM 676 N N . ARG B 1 52 ? -5.063 6.206 51.954 1.00 24.33 32 ARG A N 1
ATOM 677 C CA . ARG B 1 52 ? -6.183 7.017 52.410 1.00 24.48 32 ARG A CA 1
ATOM 678 C C . ARG B 1 52 ? -6.369 6.972 53.927 1.00 23.55 32 ARG A C 1
ATOM 679 O O . ARG B 1 52 ? -7.445 7.310 54.427 1.00 26.06 32 ARG A O 1
ATOM 687 N N . HIS B 1 53 ? -5.333 6.605 54.677 1.00 29.94 33 HIS A N 1
ATOM 688 C CA . HIS B 1 53 ? -5.441 6.597 56.132 1.00 21.65 33 HIS A CA 1
ATOM 689 C C . HIS B 1 53 ? -5.523 8.020 56.668 1.00 24.75 33 HIS A C 1
ATOM 690 O O . HIS B 1 53 ? -4.757 8.901 56.265 1.00 22.99 33 HIS A O 1
ATOM 697 N N . SER B 1 54 ? -6.439 8.241 57.599 1.00 19.65 34 SER A N 1
ATOM 698 C CA . SER B 1 54 ? -6.439 9.508 58.314 1.00 22.58 34 SER A CA 1
ATOM 699 C C . SER B 1 54 ? -5.286 9.565 59.309 1.00 18.56 34 SER A C 1
ATOM 700 O O . SER B 1 54 ? -4.841 8.543 59.850 1.00 19.28 34 SER A O 1
ATOM 703 N N . LYS B 1 55 ? -4.778 10.781 59.528 1.00 18.94 35 LYS A N 1
ATOM 704 C CA . LYS B 1 55 ? -3.835 11.064 60.603 1.00 20.39 35 LYS A CA 1
ATOM 705 C C . LYS B 1 55 ? -4.592 11.746 61.751 1.00 18.62 35 LYS A C 1
ATOM 706 O O . LYS B 1 55 ? -5.796 11.974 61.665 1.00 19.20 35 LYS A O 1
ATOM 712 N N . VAL B 1 56 ? -3.893 12.060 62.845 1.00 18.15 36 VAL A N 1
ATOM 713 C CA . VAL B 1 56 ? -4.514 12.773 63.959 1.00 18.72 36 VAL A CA 1
ATOM 714 C C . VAL B 1 56 ? -3.714 14.035 64.278 1.00 19.53 36 VAL A C 1
ATOM 715 O O . VAL B 1 56 ? -2.495 14.088 64.084 1.00 19.30 36 VAL A O 1
ATOM 719 N N . PHE B 1 57 ? -4.402 15.048 64.792 1.00 20.70 37 PHE A N 1
ATOM 720 C CA . PHE B 1 57 ? -3.725 16.244 65.287 1.00 21.75 37 PHE A CA 1
ATOM 721 C C . PHE B 1 57 ? -3.415 16.081 66.768 1.00 23.64 37 PHE A C 1
ATOM 722 O O . PHE B 1 57 ? -4.231 15.551 67.527 1.00 22.07 37 PHE A O 1
ATOM 730 N N . THR B 1 58 ? -2.219 16.505 67.173 1.00 21.92 38 THR A N 1
ATOM 731 C CA . THR B 1 58 ? -1.776 16.328 68.548 1.00 21.98 38 THR A CA 1
ATOM 732 C C . THR B 1 58 ? -1.077 17.608 68.983 1.00 23.60 38 THR A C 1
ATOM 733 O O . THR B 1 58 ? -0.833 18.511 68.179 1.00 24.49 38 THR A O 1
ATOM 737 N N . SER B 1 59 ? -0.720 17.655 70.268 1.00 24.20 39 SER A N 1
ATOM 738 C CA . SER B 1 59 ? -0.022 18.818 70.812 1.00 26.01 39 SER A CA 1
ATOM 739 C C . SER B 1 59 ? 1.255 19.139 70.046 1.00 27.15 39 SER A C 1
ATOM 740 O O . SER B 1 59 ? 1.723 20.283 70.088 1.00 27.89 39 SER A O 1
ATOM 743 N N . LYS B 1 60 ? 1.829 18.161 69.350 1.00 24.58 40 LYS A N 1
ATOM 744 C CA . LYS B 1 60 ? 3.027 18.380 68.551 1.00 29.36 40 LYS A CA 1
ATOM 745 C C . LYS B 1 60 ? 2.730 18.421 67.060 1.00 28.10 40 LYS A C 1
ATOM 746 O O . LYS B 1 60 ? 3.664 18.392 66.250 1.00 24.56 40 LYS A O 1
ATOM 752 N N . GLY B 1 61 ? 1.457 18.498 66.676 1.00 25.35 41 GLY A N 1
ATOM 753 C CA . GLY B 1 61 ? 1.101 18.630 65.284 1.00 24.29 41 GLY A CA 1
ATOM 754 C C . GLY B 1 61 ? 0.575 17.329 64.708 1.00 22.95 41 GLY A C 1
ATOM 755 O O . GLY B 1 61 ? 0.218 16.396 65.433 1.00 21.43 41 GLY A O 1
ATOM 756 N N . PRO B 1 62 ? 0.496 17.251 63.382 1.00 22.65 42 PRO A N 1
ATOM 757 C CA . PRO B 1 62 ? -0.022 16.027 62.760 1.00 21.33 42 PRO A CA 1
ATOM 758 C C . PRO B 1 62 ? 0.853 14.832 63.116 1.00 20.00 42 PRO A C 1
ATOM 759 O O . PRO B 1 62 ? 2.072 14.942 63.232 1.00 20.85 42 PRO A O 1
ATOM 763 N N . ARG B 1 63 ? 0.213 13.694 63.354 1.00 18.79 43 ARG A N 1
ATOM 764 C CA . ARG B 1 63 ? 0.946 12.466 63.637 1.00 19.72 43 ARG A CA 1
ATOM 765 C C . ARG B 1 63 ? 0.277 11.287 62.948 1.00 23.07 43 ARG A C 1
ATOM 766 O O . ARG B 1 63 ? -0.944 11.249 62.785 1.00 17.11 43 ARG A O 1
ATOM 774 N N . ASP B 1 64 ? 1.107 10.327 62.545 1.00 21.83 44 ASP A N 1
ATOM 775 C CA . ASP B 1 64 ? 0.637 9.058 62.014 1.00 17.93 44 ASP A CA 1
ATOM 776 C C . ASP B 1 64 ? 0.004 8.229 63.123 1.00 15.88 44 ASP A C 1
ATOM 777 O O . ASP B 1 64 ? 0.406 8.307 64.290 1.00 17.24 44 ASP A O 1
ATOM 782 N N . ARG B 1 65 ? -1.001 7.421 62.756 1.00 14.79 45 ARG A N 1
ATOM 783 C CA . ARG B 1 65 ? -1.614 6.526 63.737 1.00 14.18 45 ARG A CA 1
ATOM 784 C C . ARG B 1 65 ? -0.828 5.240 63.925 1.00 20.34 45 ARG A C 1
ATOM 785 O O . ARG B 1 65 ? -1.235 4.386 64.712 1.00 25.99 45 ARG A O 1
ATOM 793 N N . ARG B 1 66 ? 0.277 5.073 63.236 1.00 14.74 46 ARG A N 1
ATOM 794 C CA . ARG B 1 66 ? 1.045 3.846 63.349 1.00 18.84 46 ARG A CA 1
ATOM 795 C C . ARG B 1 66 ? 2.348 4.124 64.077 1.00 20.37 46 ARG A C 1
ATOM 796 O O . ARG B 1 66 ? 3.049 5.092 63.750 1.00 22.50 46 ARG A O 1
ATOM 804 N N . VAL B 1 67 ? 2.682 3.264 65.050 1.00 14.87 47 VAL A N 1
ATOM 805 C CA . VAL B 1 67 ? 3.895 3.439 65.842 1.00 14.39 47 VAL A CA 1
ATOM 806 C C . VAL B 1 67 ? 4.690 2.138 65.842 1.00 17.42 47 VAL A C 1
ATOM 807 O O . VAL B 1 67 ? 4.128 1.049 65.699 1.00 15.97 47 VAL A O 1
ATOM 811 N N . ARG B 1 68 ? 6.005 2.261 65.981 1.00 14.85 48 ARG A N 1
ATOM 812 C CA . ARG B 1 68 ? 6.896 1.113 66.090 1.00 16.75 48 ARG A CA 1
ATOM 813 C C . ARG B 1 68 ? 7.345 0.998 67.535 1.00 20.78 48 ARG A C 1
ATOM 814 O O . ARG B 1 68 ? 7.916 1.943 68.086 1.00 19.82 48 ARG A O 1
ATOM 822 N N . LEU B 1 69 ? 7.077 -0.154 68.150 1.00 14.70 49 LEU A N 1
ATOM 823 C CA . LEU B 1 69 ? 7.492 -0.424 69.519 1.00 14.53 49 LEU A CA 1
ATOM 824 C C . LEU B 1 69 ? 8.868 -1.084 69.520 1.00 21.90 49 LEU A C 1
ATOM 825 O O . LEU B 1 69 ? 9.167 -1.926 68.665 1.00 18.49 49 LEU A O 1
ATOM 830 N N . SER B 1 70 ? 9.717 -0.684 70.458 1.00 19.11 50 SER A N 1
ATOM 831 C CA . SER B 1 70 ? 10.981 -1.399 70.585 1.00 21.65 50 SER A CA 1
ATOM 832 C C . SER B 1 70 ? 10.701 -2.866 70.919 1.00 21.50 50 SER A C 1
ATOM 833 O O . SER B 1 70 ? 9.623 -3.220 71.401 1.00 17.89 50 SER A O 1
ATOM 836 N N . ALA B 1 71 ? 11.685 -3.723 70.643 1.00 21.87 51 ALA A N 1
ATOM 837 C CA . ALA B 1 71 ? 11.516 -5.160 70.881 1.00 21.21 51 ALA A CA 1
ATOM 838 C C . ALA B 1 71 ? 11.085 -5.442 72.319 1.00 22.42 51 ALA A C 1
ATOM 839 O O . ALA B 1 71 ? 10.134 -6.198 72.558 1.00 22.65 51 ALA A O 1
ATOM 841 N N . HIS B 1 72 ? 11.776 -4.837 73.293 1.00 27.69 52 HIS A N 1
ATOM 842 C CA A HIS B 1 72 ? 11.452 -5.046 74.702 0.62 30.89 52 HIS A CA 1
ATOM 843 C CA B HIS B 1 72 ? 11.432 -5.096 74.687 0.38 30.63 52 HIS A CA 1
ATOM 844 C C . HIS B 1 72 ? 10.009 -4.656 74.996 1.00 26.66 52 HIS A C 1
ATOM 845 O O . HIS B 1 72 ? 9.255 -5.397 75.642 1.00 24.48 52 HIS A O 1
ATOM 858 N N . THR B 1 73 ? 9.611 -3.480 74.503 1.00 18.84 53 THR A N 1
ATOM 859 C CA . THR B 1 73 ? 8.255 -2.983 74.684 1.00 24.26 53 THR A CA 1
ATOM 860 C C . THR B 1 73 ? 7.232 -3.856 73.962 1.00 21.98 53 THR A C 1
ATOM 861 O O . THR B 1 73 ? 6.156 -4.147 74.500 1.00 19.90 53 THR A O 1
ATOM 865 N N . ALA B 1 74 ? 7.531 -4.242 72.722 1.00 16.84 54 ALA A N 1
ATOM 866 C CA . ALA B 1 74 ? 6.589 -5.051 71.953 1.00 17.01 54 ALA A CA 1
ATOM 867 C C . ALA B 1 74 ? 6.270 -6.356 72.664 1.00 19.12 54 ALA A C 1
ATOM 868 O O . ALA B 1 74 ? 5.106 -6.764 72.732 1.00 19.79 54 ALA A O 1
ATOM 870 N N . ILE B 1 75 ? 7.288 -7.012 73.218 1.00 18.32 55 ILE A N 1
ATOM 871 C CA . ILE B 1 75 ? 7.083 -8.312 73.855 1.00 21.28 55 ILE A CA 1
ATOM 872 C C . ILE B 1 75 ? 6.107 -8.193 75.019 1.00 27.56 55 ILE A C 1
ATOM 873 O O . ILE B 1 75 ? 5.167 -8.987 75.153 1.00 24.34 55 ILE A O 1
ATOM 878 N N . GLN B 1 76 ? 6.336 -7.207 75.887 1.00 22.67 56 GLN A N 1
ATOM 879 C CA . GLN B 1 76 ? 5.444 -6.962 77.018 1.00 22.56 56 GLN A CA 1
ATOM 880 C C . GLN B 1 76 ? 4.043 -6.575 76.556 1.00 20.40 56 GLN A C 1
ATOM 881 O O . GLN B 1 76 ? 3.045 -7.000 77.148 1.00 20.97 56 GLN A O 1
ATOM 887 N N . PHE B 1 77 ? 3.956 -5.726 75.529 1.00 18.73 57 PHE A N 1
ATOM 888 C CA . PHE B 1 77 ? 2.661 -5.235 75.074 1.00 19.12 57 PHE A CA 1
ATOM 889 C C . PHE B 1 77 ? 1.809 -6.359 74.494 1.00 18.17 57 PHE A C 1
ATOM 890 O O . PHE B 1 77 ? 0.618 -6.468 74.797 1.00 18.63 57 PHE A O 1
ATOM 898 N N . TYR B 1 78 ? 2.395 -7.191 73.634 1.00 17.96 58 TYR A N 1
ATOM 899 C CA . TYR B 1 78 ? 1.648 -8.313 73.072 1.00 18.38 58 TYR A CA 1
ATOM 900 C C . TYR B 1 78 ? 1.298 -9.369 74.115 1.00 20.96 58 TYR A C 1
ATOM 901 O O . TYR B 1 78 ? 0.294 -10.084 73.962 1.00 20.62 58 TYR A O 1
ATOM 910 N N . ASP B 1 79 ? 2.132 -9.539 75.141 1.00 20.82 59 ASP A N 1
ATOM 911 C CA . ASP B 1 79 ? 1.725 -10.389 76.255 1.00 22.59 59 ASP A CA 1
ATOM 912 C C . ASP B 1 79 ? 0.426 -9.876 76.869 1.00 24.58 59 ASP A C 1
ATOM 913 O O . ASP B 1 79 ? -0.505 -10.653 77.121 1.00 25.20 59 ASP A O 1
ATOM 918 N N . VAL B 1 80 ? 0.332 -8.561 77.083 1.00 22.22 60 VAL A N 1
ATOM 919 C CA . VAL B 1 80 ? -0.910 -7.988 77.596 1.00 24.21 60 VAL A CA 1
ATOM 920 C C . VAL B 1 80 ? -2.051 -8.211 76.611 1.00 24.29 60 VAL A C 1
ATOM 921 O O . VAL B 1 80 ? -3.154 -8.624 76.998 1.00 24.72 60 VAL A O 1
ATOM 925 N N . GLN B 1 81 ? -1.807 -7.953 75.320 1.00 23.47 61 GLN A N 1
ATOM 926 C CA . GLN B 1 81 ? -2.867 -8.138 74.332 1.00 23.36 61 GLN A CA 1
ATOM 927 C C . GLN B 1 81 ? -3.356 -9.580 74.314 1.00 27.67 61 GLN A C 1
ATOM 928 O O . GLN B 1 81 ? -4.566 -9.841 74.256 1.00 23.38 61 GLN A O 1
ATOM 934 N N . ASP B 1 82 ? -2.426 -10.529 74.347 1.00 22.23 62 ASP A N 1
ATOM 935 C CA . ASP B 1 82 ? -2.803 -11.935 74.261 1.00 25.23 62 ASP A CA 1
ATOM 936 C C . ASP B 1 82 ? -3.521 -12.393 75.528 1.00 30.88 62 ASP A C 1
ATOM 937 O O . ASP B 1 82 ? -4.470 -13.181 75.457 1.00 26.99 62 ASP A O 1
ATOM 942 N N . ARG B 1 83 ? -3.112 -11.883 76.694 1.00 25.99 63 ARG A N 1
ATOM 943 C CA . ARG B 1 83 ? -3.807 -12.259 77.924 1.00 32.92 63 ARG A CA 1
ATOM 944 C C . ARG B 1 83 ? -5.205 -11.655 77.982 1.00 34.02 63 ARG A C 1
ATOM 945 O O . ARG B 1 83 ? -6.118 -12.265 78.544 1.00 32.12 63 ARG A O 1
ATOM 953 N N . LEU B 1 84 ? -5.388 -10.463 77.411 1.00 27.25 64 LEU A N 1
ATOM 954 C CA . LEU B 1 84 ? -6.723 -9.894 77.277 1.00 27.92 64 LEU A CA 1
ATOM 955 C C . LEU B 1 84 ? -7.597 -10.689 76.313 1.00 30.17 64 LEU A C 1
ATOM 956 O O . LEU B 1 84 ? -8.827 -10.664 76.432 1.00 32.31 64 LEU A O 1
ATOM 961 N N . GLY B 1 85 ? -6.995 -11.386 75.355 1.00 28.15 65 GLY A N 1
ATOM 962 C CA . GLY B 1 85 ? -7.769 -12.048 74.327 1.00 28.58 65 GLY A CA 1
ATOM 963 C C . GLY B 1 85 ? -8.202 -11.151 73.189 1.00 31.77 65 GLY A C 1
ATOM 964 O O . GLY B 1 85 ? -9.089 -11.533 72.420 1.00 33.87 65 GLY A O 1
ATOM 965 N N . TYR B 1 86 ? -7.594 -9.972 73.046 1.00 26.24 66 TYR A N 1
ATOM 966 C CA . TYR B 1 86 ? -8.014 -9.011 72.031 1.00 24.78 66 TYR A CA 1
ATOM 967 C C . TYR B 1 86 ? -7.372 -9.328 70.683 1.00 26.38 66 TYR A C 1
ATOM 968 O O . TYR B 1 86 ? -6.179 -9.636 70.600 1.00 27.06 66 TYR A O 1
ATOM 977 N N . ASP B 1 87 ? -8.171 -9.250 69.616 1.00 28.35 67 ASP A N 1
ATOM 978 C CA . ASP B 1 87 ? -7.632 -9.503 68.281 1.00 32.40 67 ASP A CA 1
ATOM 979 C C . ASP B 1 87 ? -6.749 -8.351 67.800 1.00 32.43 67 ASP A C 1
ATOM 980 O O . ASP B 1 87 ? -5.657 -8.585 67.262 1.00 36.08 67 ASP A O 1
ATOM 985 N N . ARG B 1 88 ? -7.197 -7.077 68.012 1.00 25.73 68 ARG A N 1
ATOM 986 C CA . ARG B 1 88 ? -6.565 -5.851 67.506 1.00 26.83 68 ARG A CA 1
ATOM 987 C C . ARG B 1 88 ? -5.722 -5.175 68.581 1.00 20.00 68 ARG A C 1
ATOM 988 O O . ARG B 1 88 ? -6.242 -4.866 69.664 1.00 24.32 68 ARG A O 1
ATOM 996 N N . PRO B 1 89 ? -4.446 -4.890 68.315 1.00 16.13 69 PRO A N 1
ATOM 997 C CA . PRO B 1 89 ? -3.608 -4.238 69.343 1.00 20.81 69 PRO A CA 1
ATOM 998 C C . PRO B 1 89 ? -4.145 -2.898 69.825 1.00 19.24 69 PRO A C 1
ATOM 999 O O . PRO B 1 89 ? -3.927 -2.539 70.991 1.00 20.39 69 PRO A O 1
ATOM 1003 N N . SER B 1 90 ? -4.846 -2.142 68.974 1.00 20.51 70 SER A N 1
ATOM 1004 C CA . SER B 1 90 ? -5.318 -0.826 69.408 1.00 18.42 70 SER A CA 1
ATOM 1005 C C . SER B 1 90 ? -6.253 -0.947 70.601 1.00 18.63 70 SER A C 1
ATOM 1006 O O . SER B 1 90 ? -6.256 -0.078 71.480 1.00 21.26 70 SER A O 1
ATOM 1009 N N . LYS B 1 91 ? -7.029 -2.034 70.667 1.00 21.25 71 LYS A N 1
ATOM 1010 C CA . LYS B 1 91 ? -7.946 -2.222 71.789 1.00 22.85 71 LYS A CA 1
ATOM 1011 C C . LYS B 1 91 ? -7.183 -2.464 73.089 1.00 22.76 71 LYS A C 1
ATOM 1012 O O . LYS B 1 91 ? -7.616 -2.027 74.161 1.00 21.06 71 LYS A O 1
ATOM 1018 N N . ALA B 1 92 ? -6.043 -3.151 73.012 1.00 18.46 72 ALA A N 1
ATOM 1019 C CA . ALA B 1 92 ? -5.192 -3.308 74.191 1.00 24.24 72 ALA A CA 1
ATOM 1020 C C . ALA B 1 92 ? -4.595 -1.978 74.647 1.00 22.49 72 ALA A C 1
ATOM 1021 O O . ALA B 1 92 ? -4.405 -1.768 75.849 1.00 23.71 72 ALA A O 1
ATOM 1023 N N . VAL B 1 93 ? -4.262 -1.082 73.712 1.00 21.82 73 VAL A N 1
ATOM 1024 C CA . VAL B 1 93 ? -3.804 0.253 74.102 1.00 20.29 73 VAL A CA 1
ATOM 1025 C C . VAL B 1 93 ? -4.921 1.007 74.817 1.00 21.33 73 VAL A C 1
ATOM 1026 O O . VAL B 1 93 ? -4.677 1.736 75.792 1.00 23.32 73 VAL A O 1
ATOM 1030 N N . ASP B 1 94 ? -6.160 0.862 74.330 1.00 21.08 74 ASP A N 1
ATOM 1031 C CA . ASP B 1 94 ? -7.309 1.463 75.011 1.00 22.37 74 ASP A CA 1
ATOM 1032 C C . ASP B 1 94 ? -7.388 0.986 76.453 1.00 24.98 74 ASP A C 1
ATOM 1033 O O . ASP B 1 94 ? -7.613 1.773 77.382 1.00 28.06 74 ASP A O 1
ATOM 1038 N N . TRP B 1 95 ? -7.261 -0.323 76.641 1.00 22.42 75 TRP A N 1
ATOM 1039 C CA . TRP B 1 95 ? -7.324 -0.912 77.972 1.00 28.70 75 TRP A CA 1
ATOM 1040 C C . TRP B 1 95 ? -6.231 -0.345 78.874 1.00 26.49 75 TRP A C 1
ATOM 1041 O O . TRP B 1 95 ? -6.491 0.049 80.018 1.00 30.02 75 TRP A O 1
ATOM 1052 N N . LEU B 1 96 ? -4.996 -0.293 78.365 1.00 26.34 76 LEU A N 1
ATOM 1053 C CA . LEU B 1 96 ? -3.882 0.253 79.135 1.00 24.80 76 LEU A CA 1
ATOM 1054 C C . LEU B 1 96 ? -4.153 1.684 79.572 1.00 23.33 76 LEU A C 1
ATOM 1055 O O . LEU B 1 96 ? -3.923 2.043 80.733 1.00 25.43 76 LEU A O 1
ATOM 1060 N N . ILE B 1 97 ? -4.650 2.514 78.658 1.00 22.43 77 ILE A N 1
ATOM 1061 C CA . ILE B 1 97 ? -4.926 3.904 78.998 1.00 23.23 77 ILE A CA 1
ATOM 1062 C C . ILE B 1 97 ? -5.984 3.988 80.095 1.00 29.07 77 ILE A C 1
ATOM 1063 O O . ILE B 1 97 ? -5.850 4.774 81.037 1.00 30.50 77 ILE A O 1
ATOM 1068 N N . LYS B 1 98 ? -7.037 3.167 80.005 1.00 30.09 78 LYS A N 1
ATOM 1069 C CA . LYS B 1 98 ? -8.041 3.121 81.068 1.00 33.69 78 LYS A CA 1
ATOM 1070 C C . LYS B 1 98 ? -7.410 2.750 82.407 1.00 34.66 78 LYS A C 1
ATOM 1071 O O . LYS B 1 98 ? -7.650 3.402 83.433 1.00 32.13 78 LYS A O 1
ATOM 1077 N N . LYS B 1 99 ? -6.623 1.676 82.420 1.00 29.11 79 LYS A N 1
ATOM 1078 C CA . LYS B 1 99 ? -6.041 1.173 83.655 1.00 35.13 79 LYS A CA 1
ATOM 1079 C C . LYS B 1 99 ? -4.969 2.099 84.207 1.00 39.21 79 LYS A C 1
ATOM 1080 O O . LYS B 1 99 ? -4.611 1.977 85.382 1.00 37.13 79 LYS A O 1
ATOM 1086 N N . ALA B 1 100 ? -4.449 3.011 83.390 1.00 34.87 80 ALA A N 1
ATOM 1087 C CA . ALA B 1 100 ? -3.470 3.992 83.833 1.00 33.61 80 ALA A CA 1
ATOM 1088 C C . ALA B 1 100 ? -4.101 5.329 84.185 1.00 34.02 80 ALA A C 1
ATOM 1089 O O . ALA B 1 100 ? -3.376 6.262 84.541 1.00 35.29 80 ALA A O 1
ATOM 1091 N N . LYS B 1 101 ? -5.430 5.431 84.103 1.00 32.00 81 LYS A N 1
ATOM 1092 C CA . LYS B 1 101 ? -6.109 6.719 84.224 1.00 40.11 81 LYS A CA 1
ATOM 1093 C C . LYS B 1 101 ? -5.640 7.487 85.448 1.00 46.04 81 LYS A C 1
ATOM 1094 O O . LYS B 1 101 ? -5.430 8.703 85.384 1.00 40.41 81 LYS A O 1
ATOM 1100 N N . THR B 1 102 ? -5.437 6.779 86.564 1.00 44.08 82 THR A N 1
ATOM 1101 C CA . THR B 1 102 ? -4.994 7.407 87.803 1.00 50.62 82 THR A CA 1
ATOM 1102 C C . THR B 1 102 ? -3.659 8.113 87.619 1.00 51.28 82 THR A C 1
ATOM 1103 O O . THR B 1 102 ? -3.493 9.268 88.026 1.00 53.11 82 THR A O 1
ATOM 1107 N N . ALA B 1 103 ? -2.690 7.428 87.010 1.00 44.38 83 ALA A N 1
ATOM 1108 C CA . ALA B 1 103 ? -1.364 8.017 86.850 1.00 45.95 83 ALA A CA 1
ATOM 1109 C C . ALA B 1 103 ? -1.373 9.127 85.805 1.00 42.26 83 ALA A C 1
ATOM 1110 O O . ALA B 1 103 ? -0.667 10.127 85.956 1.00 46.28 83 ALA A O 1
ATOM 1112 N N . ILE B 1 104 ? -2.156 8.956 84.733 1.00 41.49 84 ILE A N 1
ATOM 1113 C CA . ILE B 1 104 ? -2.256 9.980 83.692 1.00 37.41 84 ILE A CA 1
ATOM 1114 C C . ILE B 1 104 ? -2.790 11.288 84.271 1.00 41.53 84 ILE A C 1
ATOM 1115 O O . ILE B 1 104 ? -2.249 12.368 84.005 1.00 44.63 84 ILE A O 1
ATOM 1120 N N . ASP B 1 105 ? -3.847 11.209 85.091 1.00 40.60 85 ASP A N 1
ATOM 1121 C CA . ASP B 1 105 ? -4.486 12.412 85.623 1.00 47.95 85 ASP A CA 1
ATOM 1122 C C . ASP B 1 105 ? -3.552 13.241 86.494 1.00 53.85 85 ASP A C 1
ATOM 1123 O O . ASP B 1 105 ? -3.853 14.408 86.766 1.00 60.04 85 ASP A O 1
ATOM 1128 N N . LYS B 1 106 ? -2.445 12.667 86.956 1.00 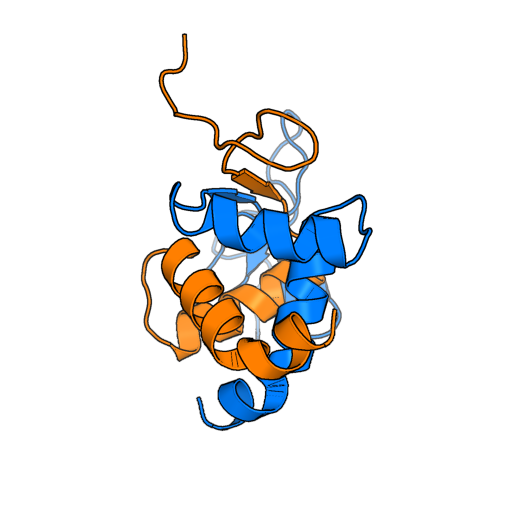51.62 86 LYS A N 1
ATOM 1129 C CA . LYS B 1 106 ? -1.433 13.396 87.705 1.00 58.38 86 LYS A CA 1
ATOM 1130 C C . LYS B 1 106 ? -0.264 13.844 86.831 1.00 65.14 86 LYS A C 1
ATOM 1131 O O . LYS B 1 106 ? 0.753 14.291 87.376 1.00 70.14 86 LYS A O 1
ATOM 1137 N N . LEU B 1 107 ? -0.401 13.717 85.500 1.00 60.58 87 LEU A N 1
ATOM 1138 C CA . LEU B 1 107 ? 0.529 14.137 84.420 1.00 57.52 87 LEU A CA 1
ATOM 1139 C C . LEU B 1 107 ? 1.375 12.991 83.849 1.00 54.53 87 LEU A C 1
ATOM 1140 O O . LEU B 1 107 ? 1.100 11.809 84.060 1.00 46.98 87 LEU A O 1
#

Secondary structure (DSSP, 8-state):
---SS---PPEEEETTEEEE--SSSS----EEEETTEEE-SEEE--HHHHHHHHHHHHHHT-SSHHHHHHHHHHHTHHHHTT-/---PPPEEETTEEE-SEEEPPHHHHHHHHHHHHHHT-SSHHHHHHHHHHHTHHHHHT-